Protein AF-A0A6L2MIR4-F1 (afdb_monomer_lite)

Foldseek 3Di:
DVVVVVVVLVVVVVVLVVVLVVLVVQVVPQDPDDPPDCRPQNVCCVVVVDGSVVVSVVVVVVSVVVVVVVVPPVCVVVVVVVVVVVVVVVVVVVVVVVVVVVVVVVVVVVVVVVVVVVVVVVVVPDDDDDDDDDDDDDDDDDDDDDDDDDDDDDDDDDDDDDDDDD

Structure (mmCIF, N/CA/C/O backbone):
data_AF-A0A6L2MIR4-F1
#
_entry.id   AF-A0A6L2MIR4-F1
#
loop_
_atom_site.group_PDB
_atom_site.id
_atom_site.type_symbol
_atom_site.label_atom_id
_atom_site.label_alt_id
_atom_site.label_comp_id
_atom_site.label_asym_id
_atom_site.label_entity_id
_atom_site.label_seq_id
_atom_site.pdbx_PDB_ins_code
_atom_site.Cartn_x
_atom_site.Cartn_y
_atom_site.Cartn_z
_atom_site.occupancy
_atom_site.B_iso_or_equiv
_atom_site.auth_seq_id
_atom_site.auth_comp_id
_atom_site.auth_asym_id
_atom_site.auth_atom_id
_atom_site.pdbx_PDB_model_num
ATOM 1 N N . MET A 1 1 ? -4.189 -10.749 9.834 1.00 50.94 1 MET A N 1
ATOM 2 C CA . MET A 1 1 ? -3.812 -10.816 8.405 1.00 50.94 1 MET A CA 1
ATOM 3 C C . MET A 1 1 ? -3.032 -9.593 7.931 1.00 50.94 1 MET A C 1
ATOM 5 O O . MET A 1 1 ? -2.119 -9.790 7.139 1.00 50.94 1 MET A O 1
ATOM 9 N N . GLN A 1 2 ? -3.270 -8.402 8.499 1.00 55.06 2 GLN A N 1
ATOM 10 C CA . GLN A 1 2 ? -2.538 -7.156 8.211 1.00 55.06 2 GLN A CA 1
ATOM 11 C C . GLN A 1 2 ? -1.013 -7.302 8.023 1.00 55.06 2 GLN A C 1
ATOM 13 O O . GLN A 1 2 ? -0.463 -6.884 7.012 1.00 55.06 2 GLN A O 1
ATOM 18 N N . GLN A 1 3 ? -0.316 -7.994 8.938 1.00 57.09 3 GLN A N 1
ATOM 19 C CA . GLN A 1 3 ? 1.148 -8.149 8.864 1.00 57.09 3 GLN A CA 1
ATOM 20 C C . GLN A 1 3 ? 1.652 -8.893 7.616 1.00 57.09 3 GLN A C 1
ATOM 22 O O . GLN A 1 3 ? 2.773 -8.652 7.167 1.00 57.09 3 GLN A O 1
ATOM 27 N N . ILE A 1 4 ? 0.865 -9.822 7.068 1.00 62.88 4 ILE A N 1
ATOM 28 C CA . ILE A 1 4 ? 1.267 -10.612 5.896 1.00 62.88 4 ILE A CA 1
ATOM 29 C C . ILE A 1 4 ? 1.132 -9.758 4.630 1.00 62.88 4 ILE A C 1
ATOM 31 O O . ILE A 1 4 ? 2.041 -9.762 3.798 1.00 62.88 4 ILE A O 1
ATOM 35 N N . GLN A 1 5 ? 0.058 -8.973 4.526 1.00 58.03 5 GLN A N 1
ATOM 36 C CA . GLN A 1 5 ? -0.142 -8.022 3.432 1.00 58.03 5 GLN A CA 1
ATOM 37 C C . GLN A 1 5 ? 0.886 -6.886 3.489 1.00 58.03 5 GLN A C 1
ATOM 39 O O . GLN A 1 5 ? 1.530 -6.615 2.481 1.00 58.03 5 GLN A O 1
ATOM 44 N N . ASP A 1 6 ? 1.160 -6.313 4.663 1.00 67.31 6 ASP A N 1
ATOM 45 C CA . ASP A 1 6 ? 2.179 -5.263 4.823 1.00 67.31 6 ASP A CA 1
ATOM 46 C C . ASP A 1 6 ? 3.588 -5.752 4.461 1.00 67.31 6 ASP A C 1
ATOM 48 O O . ASP A 1 6 ? 4.392 -5.023 3.873 1.00 67.31 6 ASP A O 1
ATOM 52 N N . LYS A 1 7 ? 3.900 -7.015 4.775 1.00 76.25 7 LYS A N 1
ATOM 53 C CA . LYS A 1 7 ? 5.165 -7.651 4.392 1.00 76.25 7 LYS A CA 1
ATOM 54 C C . LYS A 1 7 ? 5.247 -7.881 2.883 1.00 76.25 7 LYS A C 1
ATOM 56 O O . LYS A 1 7 ? 6.290 -7.606 2.290 1.00 76.25 7 LYS A O 1
ATOM 61 N N . ALA A 1 8 ? 4.172 -8.358 2.256 1.00 71.56 8 ALA A N 1
ATOM 62 C CA . ALA A 1 8 ? 4.106 -8.533 0.807 1.00 71.56 8 ALA A CA 1
ATOM 63 C C . ALA A 1 8 ? 4.239 -7.188 0.071 1.00 71.56 8 ALA A C 1
ATOM 65 O O . ALA A 1 8 ? 5.059 -7.081 -0.841 1.00 71.56 8 ALA A O 1
ATOM 66 N N . LYS A 1 9 ? 3.539 -6.144 0.537 1.00 72.62 9 LYS A N 1
ATOM 67 C CA . LYS A 1 9 ? 3.630 -4.763 0.031 1.00 72.62 9 LYS A CA 1
ATOM 68 C C . LYS A 1 9 ? 5.063 -4.229 0.105 1.00 72.62 9 LYS A C 1
ATOM 70 O O . LYS A 1 9 ? 5.629 -3.825 -0.910 1.00 72.62 9 LYS A O 1
ATOM 75 N N . LYS A 1 10 ? 5.702 -4.305 1.282 1.00 76.56 10 LYS A N 1
ATOM 76 C CA . LYS A 1 10 ? 7.099 -3.868 1.472 1.00 76.56 10 LYS A CA 1
ATOM 77 C C . LYS A 1 10 ? 8.073 -4.614 0.567 1.00 76.56 10 LYS A C 1
ATOM 79 O O . LYS A 1 10 ? 8.941 -3.989 -0.037 1.00 76.56 10 LYS A O 1
ATOM 84 N N . ASN A 1 11 ? 7.911 -5.928 0.431 1.00 80.00 11 ASN A N 1
ATOM 85 C CA . ASN A 1 11 ? 8.742 -6.723 -0.469 1.00 80.00 11 ASN A CA 1
ATOM 86 C C . ASN A 1 11 ? 8.545 -6.306 -1.933 1.00 80.00 11 ASN A C 1
ATOM 88 O O . ASN A 1 11 ? 9.527 -6.156 -2.657 1.00 80.00 11 ASN A O 1
ATOM 92 N N . CYS A 1 12 ? 7.302 -6.059 -2.353 1.00 79.38 12 CYS A N 1
ATOM 93 C CA . CYS A 1 12 ? 6.971 -5.602 -3.701 1.00 79.38 12 CYS A CA 1
ATOM 94 C C . CYS A 1 12 ? 7.672 -4.272 -4.032 1.00 79.38 12 CYS A C 1
ATOM 96 O O . CYS A 1 12 ? 8.380 -4.172 -5.036 1.00 79.38 12 CYS A O 1
ATOM 98 N N . MET A 1 13 ? 7.608 -3.295 -3.118 1.00 79.62 13 MET A N 1
ATOM 99 C CA . MET A 1 13 ? 8.304 -2.010 -3.268 1.00 79.62 13 MET A CA 1
ATOM 100 C C . MET A 1 13 ? 9.822 -2.165 -3.440 1.00 79.62 13 MET A C 1
ATOM 102 O O . MET A 1 13 ? 10.447 -1.447 -4.225 1.00 79.62 13 MET A O 1
ATOM 106 N N . VAL A 1 14 ? 10.435 -3.110 -2.721 1.00 83.31 14 VAL A N 1
ATOM 107 C CA . VAL A 1 14 ? 11.874 -3.390 -2.831 1.00 83.31 14 VAL A CA 1
ATOM 108 C C . VAL A 1 14 ? 12.224 -3.948 -4.214 1.00 83.31 14 VAL A C 1
ATOM 110 O O . VAL A 1 14 ? 13.204 -3.503 -4.819 1.00 83.31 14 VAL A O 1
ATOM 113 N N . TYR A 1 15 ? 11.421 -4.874 -4.747 1.00 84.00 15 TYR A N 1
ATOM 114 C CA . TYR A 1 15 ? 11.642 -5.433 -6.084 1.00 84.00 15 TYR A CA 1
ATOM 115 C C . TYR A 1 15 ? 11.497 -4.382 -7.184 1.00 84.00 15 TYR A C 1
ATOM 117 O O . TYR A 1 15 ? 12.338 -4.335 -8.083 1.00 84.00 15 TYR A O 1
ATOM 125 N N . PHE A 1 16 ? 10.511 -3.490 -7.084 1.00 82.50 16 PHE A N 1
ATOM 126 C CA . PHE A 1 16 ? 10.322 -2.422 -8.064 1.00 82.50 16 PHE A CA 1
ATOM 127 C C . PHE A 1 16 ? 11.460 -1.401 -8.063 1.00 82.50 16 PHE A C 1
ATOM 129 O O . PHE A 1 16 ? 11.985 -1.055 -9.123 1.00 82.50 16 PHE A O 1
ATOM 136 N N . ARG A 1 17 ? 11.944 -0.991 -6.884 1.00 83.88 17 ARG A N 1
ATOM 137 C CA . ARG A 1 17 ? 13.133 -0.125 -6.776 1.00 83.88 17 ARG A CA 1
ATOM 138 C C . ARG A 1 17 ? 14.374 -0.774 -7.392 1.00 83.88 17 ARG A C 1
ATOM 140 O O . ARG A 1 17 ? 15.165 -0.101 -8.063 1.00 83.88 17 ARG A O 1
ATOM 147 N N . LYS A 1 18 ? 14.537 -2.086 -7.198 1.00 89.06 18 LYS A N 1
ATOM 148 C CA . LYS A 1 18 ? 15.619 -2.860 -7.816 1.00 89.06 18 LYS A CA 1
ATOM 149 C C . LYS A 1 18 ? 15.471 -2.926 -9.340 1.00 89.06 18 LYS A C 1
ATOM 151 O O . LYS A 1 18 ? 16.451 -2.694 -10.045 1.00 89.06 18 LYS A O 1
ATOM 156 N N . LEU A 1 19 ? 14.258 -3.165 -9.843 1.00 87.69 19 LEU A N 1
ATOM 157 C CA . LEU A 1 19 ? 13.954 -3.178 -11.274 1.00 87.69 19 LEU A CA 1
ATOM 158 C C . LEU A 1 19 ? 14.252 -1.823 -11.927 1.00 87.69 19 LEU A C 1
ATOM 160 O O . LEU A 1 19 ? 15.000 -1.783 -12.900 1.00 87.69 19 LEU A O 1
ATOM 164 N N . HIS A 1 20 ? 13.762 -0.716 -11.361 1.00 88.06 20 HIS A N 1
ATOM 165 C CA . HIS A 1 20 ? 14.066 0.636 -11.846 1.00 88.06 20 HIS A CA 1
ATOM 166 C C . HIS A 1 20 ? 15.582 0.887 -11.900 1.00 88.06 20 HIS A C 1
ATOM 168 O O . HIS A 1 20 ? 16.096 1.396 -12.895 1.00 88.06 20 HIS A O 1
ATOM 174 N N . SER A 1 21 ? 16.324 0.466 -10.870 1.00 88.56 21 SER A N 1
ATOM 175 C CA . SER A 1 21 ? 17.785 0.623 -10.833 1.00 88.56 21 SER A CA 1
ATOM 176 C C . SER A 1 21 ? 18.481 -0.156 -11.957 1.00 88.56 21 SER A C 1
ATOM 178 O O . SER A 1 21 ? 19.387 0.367 -12.605 1.00 88.56 21 SER A O 1
ATOM 180 N N . HIS A 1 22 ? 18.037 -1.387 -12.228 1.00 89.31 22 HIS A N 1
ATOM 181 C CA . HIS A 1 22 ? 18.557 -2.197 -13.331 1.00 89.31 22 HIS A CA 1
ATOM 182 C C . HIS A 1 22 ? 18.211 -1.602 -14.701 1.00 89.31 22 HIS A C 1
ATOM 184 O O . HIS A 1 22 ? 19.090 -1.493 -15.554 1.00 89.31 22 HIS A O 1
ATOM 190 N N . LEU A 1 23 ? 16.960 -1.181 -14.908 1.00 87.56 23 LEU A N 1
ATOM 191 C CA . LEU A 1 23 ? 16.520 -0.551 -16.155 1.00 87.56 23 LEU A CA 1
ATOM 192 C C . LEU A 1 23 ? 17.310 0.732 -16.434 1.00 87.56 23 LEU A C 1
ATOM 194 O O . LEU A 1 23 ? 17.768 0.938 -17.556 1.00 87.56 23 LEU A O 1
ATOM 198 N N . LYS A 1 24 ? 17.557 1.548 -15.403 1.00 87.75 24 LYS A N 1
ATOM 199 C CA . LYS A 1 24 ? 18.382 2.756 -15.500 1.00 87.75 24 LYS A CA 1
ATOM 200 C C . LYS A 1 24 ? 19.826 2.440 -15.889 1.00 87.75 24 LYS A C 1
ATOM 202 O O . LYS A 1 24 ? 20.390 3.110 -16.751 1.00 87.75 24 LYS A O 1
ATOM 207 N N . LEU A 1 25 ? 20.419 1.404 -15.297 1.00 87.50 25 LEU A N 1
ATOM 208 C CA . LEU A 1 25 ? 21.772 0.963 -15.635 1.00 87.50 25 LEU A CA 1
ATOM 209 C C . LEU A 1 25 ? 21.864 0.488 -17.094 1.00 87.50 25 LEU A C 1
ATOM 211 O O . LEU A 1 25 ? 22.761 0.907 -17.818 1.00 87.50 25 LEU A O 1
ATOM 215 N N . LEU A 1 26 ? 20.925 -0.348 -17.539 1.00 85.19 26 LEU A N 1
ATOM 216 C CA . LEU A 1 26 ? 20.876 -0.858 -18.915 1.00 85.19 26 LEU A CA 1
ATOM 217 C C . LEU A 1 26 ? 20.656 0.261 -19.939 1.00 85.19 26 LEU A C 1
ATOM 219 O O . LEU A 1 26 ? 21.311 0.290 -20.978 1.00 85.19 26 LEU A O 1
ATOM 223 N N . SER A 1 27 ? 19.784 1.207 -19.603 1.00 83.81 27 SER A N 1
ATOM 224 C CA . SER A 1 27 ? 19.494 2.410 -20.383 1.00 83.81 27 SER A CA 1
ATOM 225 C C . SER A 1 27 ? 20.723 3.306 -20.560 1.00 83.81 27 SER A C 1
ATOM 227 O O . SER A 1 27 ? 20.975 3.809 -21.654 1.00 83.81 27 SER A O 1
ATOM 229 N N . ASN A 1 28 ? 21.532 3.460 -19.509 1.00 80.38 28 ASN A N 1
ATOM 230 C CA . ASN A 1 28 ? 22.742 4.284 -19.536 1.00 80.38 28 ASN A CA 1
ATOM 231 C C . ASN A 1 28 ? 23.944 3.587 -20.189 1.00 80.38 28 ASN A C 1
ATOM 233 O O . ASN A 1 28 ? 24.844 4.260 -20.688 1.00 80.38 28 ASN A O 1
ATOM 237 N N . ASN A 1 29 ? 23.955 2.254 -20.201 1.00 74.06 29 ASN A N 1
ATOM 238 C CA . ASN A 1 29 ? 25.025 1.442 -20.776 1.00 74.06 29 ASN A CA 1
ATOM 239 C C . ASN A 1 29 ? 24.832 1.143 -22.272 1.00 74.06 29 ASN A C 1
ATOM 241 O O . ASN A 1 29 ? 25.506 0.257 -22.802 1.00 74.06 29 ASN A O 1
ATOM 245 N N . GLU A 1 30 ? 23.937 1.849 -22.975 1.00 69.12 30 GLU A N 1
ATOM 246 C CA . GLU A 1 30 ? 23.856 1.750 -24.433 1.00 69.12 30 GLU A CA 1
ATOM 247 C C . GLU A 1 30 ? 25.227 2.060 -25.054 1.00 69.12 30 GLU A C 1
ATOM 249 O O . GLU A 1 30 ? 25.705 3.196 -25.052 1.00 69.12 30 GLU A O 1
ATOM 254 N N . LEU A 1 31 ? 25.878 1.011 -25.570 1.00 62.44 31 LEU A N 1
ATOM 255 C CA . LEU A 1 31 ? 27.172 1.078 -26.240 1.00 62.44 31 LEU A CA 1
ATOM 256 C C . LEU A 1 31 ? 27.105 2.090 -27.391 1.00 62.44 31 LEU A C 1
ATOM 258 O O . LEU A 1 31 ? 26.564 1.799 -28.461 1.00 62.44 31 LEU A O 1
ATOM 262 N N . LYS A 1 32 ? 27.713 3.263 -27.187 1.00 59.44 32 LYS A N 1
ATOM 263 C CA . LYS A 1 32 ? 28.060 4.214 -28.249 1.00 59.44 32 LYS A CA 1
ATOM 264 C C . LYS A 1 32 ? 29.078 3.551 -29.181 1.00 59.44 32 LYS A C 1
ATOM 266 O O . LYS A 1 32 ? 30.274 3.759 -29.002 1.00 59.44 32 LYS A O 1
ATOM 271 N N . GLY A 1 33 ? 28.665 2.707 -30.130 1.00 55.50 33 GLY A N 1
ATOM 272 C CA . GLY A 1 33 ? 29.697 2.113 -30.985 1.00 55.50 33 GLY A CA 1
ATOM 273 C C . GLY A 1 33 ? 29.379 1.107 -32.078 1.00 55.50 33 GLY A C 1
ATOM 274 O O . GLY A 1 33 ? 30.332 0.708 -32.732 1.00 55.50 33 GLY A O 1
ATOM 275 N N . THR A 1 34 ? 28.144 0.679 -32.358 1.00 51.62 34 THR A N 1
ATOM 276 C CA . THR A 1 34 ? 27.942 -0.207 -33.529 1.00 51.62 34 THR A CA 1
ATOM 277 C C . THR A 1 34 ? 26.663 0.119 -34.283 1.00 51.62 34 THR A C 1
ATOM 279 O O . THR A 1 34 ? 25.577 0.085 -33.714 1.00 51.62 34 THR A O 1
ATOM 282 N N . GLN A 1 35 ? 26.807 0.398 -35.580 1.00 54.78 35 GLN A N 1
ATOM 283 C CA . GLN A 1 35 ? 25.767 0.817 -36.529 1.00 54.78 35 GLN A CA 1
ATOM 284 C C . GLN A 1 35 ? 24.671 -0.246 -36.780 1.00 54.78 35 GLN A C 1
ATOM 286 O O . GLN A 1 35 ? 23.773 -0.026 -37.587 1.00 54.78 35 GLN A O 1
ATOM 291 N N . THR A 1 36 ? 24.701 -1.385 -36.075 1.00 54.78 36 THR A N 1
ATOM 292 C CA . THR A 1 36 ? 23.835 -2.542 -36.369 1.00 54.78 36 THR A CA 1
ATOM 293 C C . THR A 1 36 ? 23.246 -3.239 -35.134 1.00 54.78 36 THR A C 1
ATOM 295 O O . THR A 1 36 ? 22.595 -4.269 -35.276 1.00 54.78 36 THR A O 1
ATOM 298 N N . LYS A 1 37 ? 23.408 -2.701 -33.915 1.00 55.53 37 LYS A N 1
ATOM 299 C CA . LYS A 1 37 ? 22.704 -3.215 -32.722 1.00 55.53 37 LYS A CA 1
ATOM 300 C C . LYS A 1 37 ? 21.533 -2.300 -32.378 1.00 55.53 37 LYS A C 1
ATOM 302 O O . LYS A 1 37 ? 21.727 -1.115 -32.128 1.00 55.53 37 LYS A O 1
ATOM 307 N N . CYS A 1 38 ? 20.313 -2.841 -32.340 1.00 64.88 38 CYS A N 1
ATOM 308 C CA . CYS A 1 38 ? 19.197 -2.160 -31.692 1.00 64.88 38 CYS A CA 1
ATOM 309 C C . CYS A 1 38 ? 19.570 -1.948 -30.218 1.00 64.88 38 CYS A C 1
ATOM 311 O O . CYS A 1 38 ? 19.681 -2.911 -29.460 1.00 64.88 38 CYS A O 1
ATOM 313 N N . GLY A 1 39 ? 19.844 -0.699 -29.840 1.00 81.75 39 GLY A N 1
ATOM 314 C CA . GLY A 1 39 ? 20.169 -0.351 -28.462 1.00 81.75 39 GLY A CA 1
ATOM 315 C C . GLY A 1 39 ? 19.061 -0.783 -27.500 1.00 81.75 39 GLY A C 1
ATOM 316 O O . GLY A 1 39 ? 17.913 -0.975 -27.913 1.00 81.75 39 GLY A O 1
ATOM 317 N N . PHE A 1 40 ? 19.412 -0.963 -26.226 1.00 85.56 40 PHE A N 1
ATOM 318 C CA . PHE A 1 40 ? 18.478 -1.383 -25.183 1.00 85.56 40 PHE A CA 1
ATOM 319 C C . PHE A 1 40 ? 17.202 -0.533 -25.177 1.00 85.56 40 PHE A C 1
ATOM 321 O O . PHE A 1 40 ? 16.115 -1.099 -25.142 1.00 85.56 40 PHE A O 1
ATOM 328 N N . LYS A 1 41 ? 17.307 0.796 -25.303 1.00 86.00 41 LYS A N 1
ATOM 329 C CA . LYS A 1 41 ? 16.147 1.699 -25.321 1.00 86.00 41 LYS A CA 1
ATOM 330 C C . LYS A 1 41 ? 15.248 1.430 -26.522 1.00 86.00 41 LYS A C 1
ATOM 332 O O . LYS A 1 41 ? 14.031 1.373 -26.381 1.00 86.00 41 LYS A O 1
ATOM 337 N N . ARG A 1 42 ? 15.845 1.218 -27.700 1.00 85.44 42 ARG A N 1
ATOM 338 C CA . ARG A 1 42 ? 15.103 0.924 -28.935 1.00 85.44 42 ARG A CA 1
ATOM 339 C C . ARG A 1 42 ? 14.438 -0.452 -28.884 1.00 85.44 42 ARG A C 1
ATOM 341 O O . ARG A 1 42 ? 13.286 -0.574 -29.278 1.00 85.44 42 ARG A O 1
ATOM 348 N N . ALA A 1 43 ? 15.144 -1.475 -28.402 1.00 87.75 43 ALA A N 1
ATOM 349 C CA . ALA A 1 43 ? 14.588 -2.817 -28.234 1.00 87.75 43 ALA A CA 1
ATOM 350 C C . ALA A 1 43 ? 13.460 -2.831 -27.190 1.00 87.75 43 ALA A C 1
ATOM 352 O O . ALA A 1 43 ? 12.417 -3.439 -27.416 1.00 87.75 43 ALA A O 1
ATOM 353 N N . PHE A 1 44 ? 13.644 -2.105 -26.086 1.00 88.62 44 PHE A N 1
ATOM 354 C CA . PHE A 1 44 ? 12.640 -1.936 -25.044 1.00 88.62 44 PHE A CA 1
ATOM 355 C C . PHE A 1 44 ? 11.377 -1.254 -25.583 1.00 88.62 44 PHE A C 1
ATOM 357 O O . PHE A 1 44 ? 10.286 -1.785 -25.411 1.00 88.62 44 PHE A O 1
ATOM 364 N N . ALA A 1 45 ? 11.519 -0.143 -26.313 1.00 90.12 45 ALA A N 1
ATOM 365 C CA . ALA A 1 45 ? 10.382 0.564 -26.901 1.00 90.12 45 ALA A CA 1
ATOM 366 C C . ALA A 1 45 ? 9.590 -0.297 -27.899 1.00 90.12 45 ALA A C 1
ATOM 368 O O . ALA A 1 45 ? 8.368 -0.217 -27.939 1.00 90.12 45 ALA A O 1
ATOM 369 N N . ILE A 1 46 ? 10.266 -1.157 -28.669 1.00 91.06 46 ILE A N 1
ATOM 370 C CA . ILE A 1 46 ? 9.602 -2.096 -29.587 1.00 91.06 46 ILE A CA 1
ATOM 371 C C . ILE A 1 46 ? 8.823 -3.175 -28.819 1.00 91.06 46 ILE A C 1
ATOM 373 O O . ILE A 1 46 ? 7.718 -3.523 -29.219 1.00 91.06 46 ILE A O 1
ATOM 377 N N . LEU A 1 47 ? 9.387 -3.706 -27.729 1.00 92.81 47 LEU A N 1
ATOM 378 C CA . LEU A 1 47 ? 8.764 -4.777 -26.942 1.00 92.81 47 LEU A CA 1
ATOM 379 C C . LEU A 1 47 ? 7.586 -4.288 -26.094 1.00 92.81 47 LEU A C 1
ATOM 381 O O . LEU A 1 47 ? 6.574 -4.974 -26.001 1.00 92.81 47 LEU A O 1
ATOM 385 N N . PHE A 1 48 ? 7.735 -3.127 -25.458 1.00 89.75 48 PHE A N 1
ATOM 386 C CA . PHE A 1 48 ? 6.780 -2.620 -24.471 1.00 89.75 48 PHE A CA 1
ATOM 387 C C . PHE A 1 48 ? 5.875 -1.508 -25.012 1.00 89.75 48 PHE A C 1
ATOM 389 O O . PHE A 1 48 ? 4.963 -1.082 -24.310 1.00 89.75 48 PHE A O 1
ATOM 396 N N . GLY A 1 49 ? 6.120 -1.021 -26.233 1.00 94.06 49 GLY A N 1
ATOM 397 C CA . GLY A 1 49 ? 5.346 0.058 -26.857 1.00 94.06 49 GLY A CA 1
ATOM 398 C C . GLY A 1 49 ? 5.565 1.441 -26.234 1.00 94.06 49 GLY A C 1
ATOM 399 O O . GLY A 1 49 ? 4.875 2.388 -26.594 1.00 94.06 49 GLY A O 1
ATOM 400 N N . GLN A 1 50 ? 6.509 1.569 -25.304 1.00 93.94 50 GLN A N 1
ATOM 401 C CA . GLN A 1 50 ? 6.803 2.796 -24.567 1.00 93.94 50 GLN A CA 1
ATOM 402 C C . GLN A 1 50 ? 8.287 2.853 -24.203 1.00 93.94 50 GLN A C 1
ATOM 404 O O . GLN A 1 50 ? 8.952 1.819 -24.087 1.00 93.94 50 GLN A O 1
ATOM 409 N N . ASP A 1 51 ? 8.823 4.058 -24.034 1.00 90.69 51 ASP A N 1
ATOM 410 C CA . ASP A 1 51 ? 10.199 4.229 -23.586 1.00 90.69 51 ASP A CA 1
ATOM 411 C C . ASP A 1 51 ? 10.360 3.851 -22.102 1.00 90.69 51 ASP A C 1
ATOM 413 O O . ASP A 1 51 ? 9.398 3.689 -21.348 1.00 90.69 51 ASP A O 1
ATOM 417 N N . VAL A 1 52 ? 11.614 3.685 -21.685 1.00 88.19 52 VAL A N 1
ATOM 418 C CA . VAL A 1 52 ? 11.957 3.251 -20.326 1.00 88.19 52 VAL A CA 1
ATOM 419 C C . VAL A 1 52 ? 11.491 4.270 -19.283 1.00 88.19 52 VAL A C 1
ATOM 421 O O . VAL A 1 52 ? 11.039 3.871 -18.214 1.00 88.19 52 VAL A O 1
ATOM 424 N N . GLU A 1 53 ? 11.575 5.571 -19.557 1.00 89.88 53 GLU A N 1
ATOM 425 C CA . GLU A 1 53 ? 11.200 6.617 -18.598 1.00 89.88 53 GLU A CA 1
ATOM 426 C C . GLU A 1 53 ? 9.681 6.626 -18.390 1.00 89.88 53 GLU A C 1
ATOM 428 O O . GLU A 1 53 ? 9.230 6.570 -17.244 1.00 89.88 53 GLU A O 1
ATOM 433 N N . THR A 1 54 ? 8.904 6.551 -19.473 1.00 93.38 54 THR A N 1
ATOM 434 C CA . THR A 1 54 ? 7.438 6.421 -19.429 1.00 93.38 54 THR A CA 1
ATOM 435 C C . THR A 1 54 ? 6.995 5.132 -18.735 1.00 93.38 54 THR A C 1
ATOM 437 O O . THR A 1 54 ? 6.135 5.169 -17.849 1.00 93.38 54 THR A O 1
ATOM 440 N N . PHE A 1 55 ? 7.625 3.996 -19.056 1.00 92.25 55 PHE A N 1
ATOM 441 C CA . PHE A 1 55 ? 7.339 2.717 -18.399 1.00 92.25 55 PHE A CA 1
ATOM 442 C C . PHE A 1 55 ? 7.579 2.786 -16.894 1.00 92.25 55 PHE A C 1
ATOM 444 O O . PHE A 1 55 ? 6.761 2.330 -16.100 1.00 92.25 55 PHE A O 1
ATOM 451 N N . THR A 1 56 ? 8.711 3.357 -16.476 1.00 88.12 56 THR A N 1
ATOM 452 C CA . THR A 1 56 ? 9.033 3.384 -15.049 1.00 88.12 56 THR A CA 1
ATOM 453 C C . THR A 1 56 ? 8.190 4.419 -14.304 1.00 88.12 56 THR A C 1
ATOM 455 O O . THR A 1 56 ? 7.777 4.145 -13.181 1.00 88.12 56 THR A O 1
ATOM 458 N N . GLY A 1 57 ? 7.855 5.550 -14.935 1.00 88.25 57 GLY A N 1
ATOM 459 C CA . GLY A 1 57 ? 6.936 6.552 -14.386 1.00 88.25 57 GLY A CA 1
ATOM 460 C C . GLY A 1 57 ? 5.522 6.010 -14.160 1.00 88.25 57 GLY A C 1
ATOM 461 O O . GLY A 1 57 ? 4.972 6.175 -13.074 1.00 88.25 57 GLY A O 1
ATOM 462 N N . THR A 1 58 ? 4.960 5.289 -15.135 1.00 88.56 58 THR A N 1
ATOM 463 C CA . THR A 1 58 ? 3.652 4.624 -14.977 1.00 88.56 58 THR A CA 1
ATOM 464 C C . THR A 1 58 ? 3.689 3.524 -13.918 1.00 88.56 58 THR A C 1
ATOM 466 O O . THR A 1 58 ? 2.746 3.39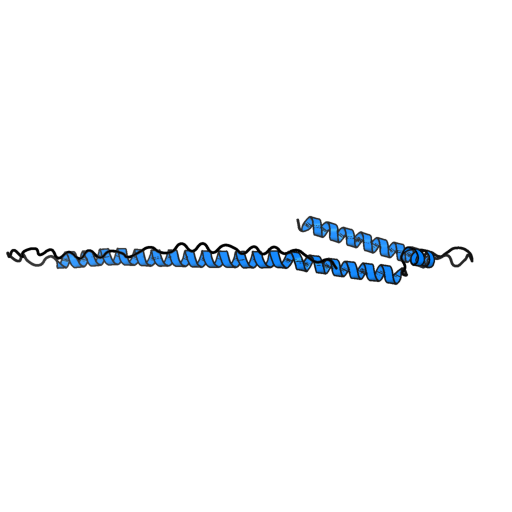7 -13.143 1.00 88.56 58 THR A O 1
ATOM 469 N N . MET A 1 59 ? 4.794 2.778 -13.806 1.00 84.19 59 MET A N 1
ATOM 470 C CA . MET A 1 59 ? 4.967 1.782 -12.744 1.00 84.19 59 MET A CA 1
ATOM 471 C C . MET A 1 59 ? 4.921 2.406 -11.340 1.00 84.19 59 MET A C 1
ATOM 473 O O . MET A 1 59 ? 4.292 1.838 -10.453 1.00 84.19 59 MET A O 1
ATOM 477 N N . PHE A 1 60 ? 5.544 3.576 -11.145 1.00 83.44 60 PHE A N 1
ATOM 478 C CA . PHE A 1 60 ? 5.484 4.308 -9.874 1.00 83.44 60 PHE A CA 1
ATOM 479 C C . PHE A 1 60 ? 4.080 4.845 -9.579 1.00 83.44 60 PHE A C 1
ATOM 481 O O . PHE A 1 60 ? 3.588 4.657 -8.473 1.00 83.44 60 PHE A O 1
ATOM 488 N N . LEU A 1 61 ? 3.400 5.430 -10.569 1.00 84.19 61 LEU A N 1
ATOM 489 C CA . LEU A 1 61 ? 2.028 5.921 -10.393 1.00 84.19 61 LEU A CA 1
ATOM 490 C C . LEU A 1 61 ? 1.048 4.791 -10.053 1.00 84.19 61 LEU A C 1
ATOM 492 O O . LEU A 1 61 ? 0.242 4.929 -9.138 1.00 84.19 61 LEU A O 1
ATOM 496 N N . ASN A 1 62 ? 1.149 3.652 -10.742 1.00 80.06 62 ASN A N 1
ATOM 497 C CA . ASN A 1 62 ? 0.317 2.480 -10.468 1.00 80.06 62 ASN A CA 1
ATOM 498 C C . ASN A 1 62 ? 0.582 1.908 -9.068 1.00 80.06 62 ASN A C 1
ATOM 500 O O . ASN A 1 62 ? -0.336 1.399 -8.427 1.00 80.06 62 ASN A O 1
ATOM 504 N N . MET A 1 63 ? 1.826 1.993 -8.588 1.00 73.06 63 MET A N 1
ATOM 505 C CA . MET A 1 63 ? 2.185 1.603 -7.228 1.00 73.06 63 MET A CA 1
ATOM 506 C C . MET A 1 63 ? 1.595 2.538 -6.173 1.00 73.06 63 MET A C 1
ATOM 508 O O . MET A 1 63 ? 0.975 2.046 -5.233 1.00 73.06 63 MET A O 1
ATOM 512 N N . ASP A 1 64 ? 1.747 3.854 -6.339 1.00 72.88 64 ASP A N 1
ATOM 513 C CA . ASP A 1 64 ? 1.168 4.848 -5.427 1.00 72.88 64 ASP A CA 1
ATOM 514 C C . ASP A 1 64 ? -0.366 4.723 -5.411 1.00 72.88 64 ASP A C 1
ATOM 516 O O . ASP A 1 64 ? -1.018 4.837 -4.374 1.00 72.88 64 ASP A O 1
ATOM 520 N N . GLN A 1 65 ? -0.975 4.416 -6.559 1.00 73.00 65 GLN A N 1
ATOM 521 C CA . GLN A 1 65 ? -2.409 4.165 -6.650 1.00 73.00 65 GLN A CA 1
ATOM 522 C C . GLN A 1 65 ? -2.819 2.858 -5.944 1.00 73.00 65 GLN A C 1
ATOM 524 O O . GLN A 1 65 ? -3.847 2.841 -5.270 1.00 73.00 65 GLN A O 1
ATOM 529 N N . GLN A 1 66 ? -2.027 1.784 -6.043 1.00 66.00 66 GLN A N 1
ATOM 530 C CA . GLN A 1 66 ? -2.251 0.545 -5.281 1.00 66.00 66 GLN A CA 1
ATOM 531 C C . GLN A 1 66 ? -2.106 0.741 -3.767 1.00 66.00 66 GLN A C 1
ATOM 533 O O . GLN A 1 66 ? -2.826 0.100 -3.000 1.00 66.00 66 GLN A O 1
ATOM 538 N N . GLU A 1 67 ? -1.187 1.607 -3.335 1.00 64.19 67 GLU A N 1
ATOM 539 C CA . GLU A 1 67 ? -1.012 1.970 -1.927 1.00 64.19 67 GLU A CA 1
ATOM 540 C C . GLU A 1 67 ? -2.282 2.638 -1.385 1.00 64.19 67 GLU A C 1
ATOM 542 O O . GLU A 1 67 ? -2.815 2.205 -0.367 1.00 64.19 67 GLU A O 1
ATOM 547 N N . ASN A 1 68 ? -2.849 3.580 -2.142 1.00 63.31 68 ASN A N 1
ATOM 548 C CA . ASN A 1 68 ? -4.067 4.297 -1.758 1.00 63.31 68 ASN A CA 1
ATOM 549 C C . ASN A 1 68 ? -5.369 3.473 -1.895 1.00 63.31 68 ASN A C 1
ATOM 551 O O . ASN A 1 68 ? -6.326 3.730 -1.168 1.00 63.31 68 ASN A O 1
ATOM 555 N N . GLN A 1 69 ? -5.448 2.501 -2.815 1.00 55.81 69 GLN A N 1
ATOM 556 C CA . GLN A 1 69 ? -6.647 1.655 -2.992 1.00 55.81 69 GLN A CA 1
ATOM 557 C C . GLN A 1 69 ? -6.857 0.681 -1.826 1.00 55.81 69 GLN A C 1
ATOM 559 O O . GLN A 1 69 ? -7.977 0.518 -1.342 1.00 55.81 69 GLN A O 1
ATOM 564 N N . LEU A 1 70 ? -5.777 0.070 -1.333 1.00 56.44 70 LEU A N 1
ATOM 565 C CA . LEU A 1 70 ? -5.850 -0.866 -0.207 1.00 56.44 70 LEU A CA 1
ATOM 566 C C . LEU A 1 70 ? -6.173 -0.166 1.122 1.00 56.44 70 LEU A C 1
ATOM 568 O O . LEU A 1 70 ? -6.620 -0.823 2.058 1.00 56.44 70 LEU A O 1
ATOM 572 N N . ASP A 1 71 ? -6.005 1.155 1.179 1.00 54.12 71 ASP A N 1
ATOM 573 C CA . ASP A 1 71 ? -6.329 1.975 2.344 1.00 54.12 71 ASP A CA 1
ATOM 574 C C . ASP A 1 71 ? -7.774 2.514 2.340 1.00 54.12 71 ASP A C 1
ATOM 576 O O . ASP A 1 71 ? -8.174 3.212 3.269 1.00 54.12 71 ASP A O 1
ATOM 580 N N . ASN A 1 72 ? -8.592 2.194 1.329 1.00 55.12 72 ASN A N 1
ATOM 581 C CA . ASN A 1 72 ? -9.944 2.757 1.203 1.00 55.12 72 ASN A CA 1
ATOM 582 C C . ASN A 1 72 ? -11.064 1.703 1.282 1.00 55.12 72 ASN A C 1
ATOM 584 O O . ASN A 1 72 ? -12.115 1.971 1.863 1.00 55.12 72 ASN A O 1
ATOM 588 N N . GLU A 1 73 ? -10.844 0.486 0.772 1.00 54.97 73 GLU A N 1
ATOM 589 C CA . GLU A 1 73 ? -11.873 -0.571 0.763 1.00 54.97 73 GLU A CA 1
ATOM 590 C C . GLU A 1 73 ? -11.973 -1.325 2.103 1.00 54.97 73 GLU A C 1
ATOM 592 O O . GLU A 1 73 ? -13.073 -1.571 2.591 1.00 54.97 73 GLU A O 1
ATOM 597 N N . GLU A 1 74 ? -10.852 -1.602 2.778 1.00 52.44 74 GLU A N 1
ATOM 598 C CA . GLU A 1 74 ? -10.847 -2.283 4.089 1.00 52.44 74 GLU A CA 1
ATOM 599 C C . GLU A 1 74 ? -11.237 -1.327 5.243 1.00 52.44 74 GLU A C 1
ATOM 601 O O . GLU A 1 74 ? -11.738 -1.733 6.296 1.00 52.44 74 GLU A O 1
ATOM 606 N N . PHE A 1 75 ? -11.070 -0.016 5.033 1.00 50.97 75 PHE A N 1
ATOM 607 C CA . PHE A 1 75 ? -11.278 1.008 6.059 1.00 50.97 75 PHE A CA 1
ATOM 608 C C . PHE A 1 75 ? -12.748 1.390 6.271 1.00 50.97 75 PHE A C 1
ATOM 610 O O . PHE A 1 75 ? -13.106 1.793 7.383 1.00 50.97 75 PHE A O 1
ATOM 617 N N . GLN A 1 76 ? -13.622 1.221 5.272 1.00 57.44 76 GLN A N 1
ATOM 618 C CA . GLN A 1 76 ? -15.063 1.422 5.470 1.00 57.44 76 GLN A CA 1
ATOM 619 C C . GLN A 1 76 ? -15.671 0.333 6.360 1.00 57.44 76 GLN A C 1
ATOM 621 O O . GLN A 1 76 ? -16.438 0.652 7.268 1.00 57.44 76 GLN A O 1
ATOM 626 N N . GLU A 1 77 ? -15.287 -0.930 6.171 1.00 59.12 77 GLU A N 1
ATOM 627 C CA . GLU A 1 77 ? -15.801 -2.050 6.964 1.00 59.12 77 GLU A CA 1
ATOM 628 C C . GLU A 1 77 ? -15.273 -2.011 8.407 1.00 59.12 77 GLU A C 1
ATOM 630 O O . GLU A 1 77 ? -16.049 -2.120 9.363 1.00 59.12 77 GLU A O 1
ATOM 635 N N . ILE A 1 78 ? -13.973 -1.742 8.591 1.00 73.88 78 ILE A N 1
ATOM 636 C CA . ILE A 1 78 ? -13.377 -1.568 9.924 1.00 73.88 78 ILE A CA 1
ATOM 637 C C . ILE A 1 78 ? -13.972 -0.339 10.627 1.00 73.88 78 ILE A C 1
ATOM 639 O O . ILE A 1 78 ? -14.341 -0.419 11.803 1.00 73.88 78 ILE A O 1
ATOM 643 N N . GLY A 1 79 ? -14.115 0.789 9.923 1.00 75.56 79 GLY A N 1
ATOM 644 C CA . GLY A 1 79 ? -14.719 2.006 10.467 1.00 75.56 79 GLY A CA 1
ATOM 645 C C . GLY A 1 79 ? -16.172 1.794 10.904 1.00 75.56 79 GLY A C 1
ATOM 646 O O . GLY A 1 79 ? -16.563 2.205 12.002 1.00 75.56 79 GLY A O 1
ATOM 647 N N . TYR A 1 80 ? -16.952 1.082 10.089 1.00 73.62 80 TYR A N 1
ATOM 648 C CA . TYR A 1 80 ? -18.341 0.734 10.375 1.00 73.62 80 TYR A CA 1
ATOM 649 C C . TYR A 1 80 ? -18.464 -0.218 11.576 1.00 73.62 80 TYR A C 1
ATOM 651 O O . TYR A 1 80 ? -19.255 0.030 12.490 1.00 73.62 80 TYR A O 1
ATOM 659 N N . MET A 1 81 ? -17.614 -1.244 11.656 1.00 80.12 81 MET A N 1
ATOM 660 C CA . MET A 1 81 ? -17.577 -2.180 12.786 1.00 80.12 81 MET A CA 1
ATOM 661 C C . MET A 1 81 ? -17.192 -1.498 14.107 1.00 80.12 81 MET A C 1
ATOM 663 O O . MET A 1 81 ? -17.786 -1.779 15.153 1.00 80.12 81 MET A O 1
ATOM 667 N N . VAL A 1 82 ? -16.245 -0.553 14.080 1.00 83.06 82 VAL A N 1
ATOM 668 C CA . VAL A 1 82 ? -15.868 0.251 15.257 1.00 83.06 82 VAL A CA 1
ATOM 669 C C . VAL A 1 82 ? -17.031 1.137 15.718 1.00 83.06 82 VAL A C 1
ATOM 671 O O . VAL A 1 82 ? -17.301 1.224 16.922 1.00 83.06 82 VAL A O 1
ATOM 674 N N . ALA A 1 83 ? -17.757 1.758 14.783 1.00 83.38 83 ALA A N 1
ATOM 675 C CA . ALA A 1 83 ? -18.939 2.559 15.093 1.00 83.38 83 ALA A CA 1
ATOM 676 C C . ALA A 1 83 ? -20.072 1.709 15.698 1.00 83.38 83 ALA A C 1
ATOM 678 O O . ALA A 1 83 ? -20.653 2.099 16.718 1.00 83.38 83 ALA A O 1
ATOM 679 N N . ILE A 1 84 ? -20.332 0.520 15.139 1.00 86.94 84 ILE A N 1
ATOM 680 C CA . ILE A 1 84 ? -21.311 -0.434 15.677 1.00 86.94 84 ILE A CA 1
ATOM 681 C C . ILE A 1 84 ? -20.935 -0.845 17.099 1.00 86.94 84 ILE A C 1
ATOM 683 O O . ILE A 1 84 ? -21.770 -0.719 17.997 1.00 86.94 84 ILE A O 1
ATOM 687 N N . LYS A 1 85 ? -19.687 -1.263 17.342 1.00 93.00 85 LYS A N 1
ATOM 688 C CA . LYS A 1 85 ? -19.233 -1.665 18.681 1.00 93.00 85 LYS A CA 1
ATOM 689 C C . LYS A 1 85 ? -19.458 -0.557 19.713 1.00 93.00 85 LYS A C 1
ATOM 691 O O . LYS A 1 85 ? -20.058 -0.801 20.756 1.00 93.00 85 LYS A O 1
ATOM 696 N N . LYS A 1 86 ? -19.081 0.683 19.381 1.00 91.62 86 LYS A N 1
ATOM 697 C CA . LYS A 1 86 ? -19.299 1.851 20.250 1.00 91.62 86 LYS A CA 1
ATOM 698 C C . LYS A 1 86 ? -20.785 2.093 20.541 1.00 91.62 86 LYS A C 1
ATOM 700 O O . LYS A 1 86 ? -21.141 2.482 21.653 1.00 91.62 86 LYS A O 1
ATOM 705 N N . SER A 1 87 ? -21.659 1.862 19.559 1.00 89.31 87 SER A N 1
ATOM 706 C CA . SER A 1 87 ? -23.110 1.982 19.740 1.00 89.31 87 SER A CA 1
ATOM 707 C C . SER A 1 87 ? -23.686 0.891 20.656 1.00 89.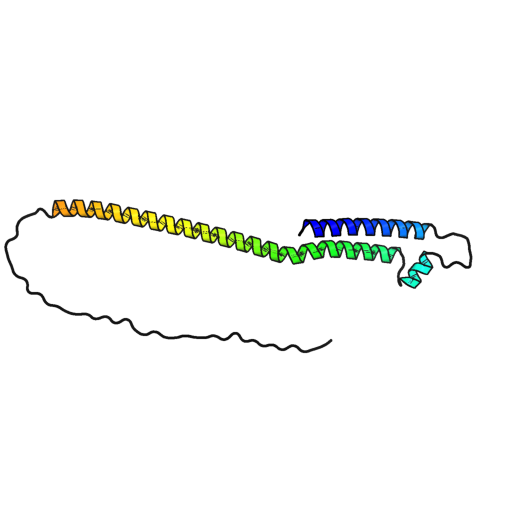31 87 SER A C 1
ATOM 709 O O . SER A 1 87 ? -24.554 1.185 21.481 1.00 89.31 87 SER A O 1
ATOM 711 N N . ILE A 1 88 ? -23.166 -0.340 20.563 1.00 95.56 88 ILE A N 1
ATOM 712 C CA . ILE A 1 88 ? -23.549 -1.471 21.417 1.00 95.56 88 ILE A CA 1
ATOM 713 C C . ILE A 1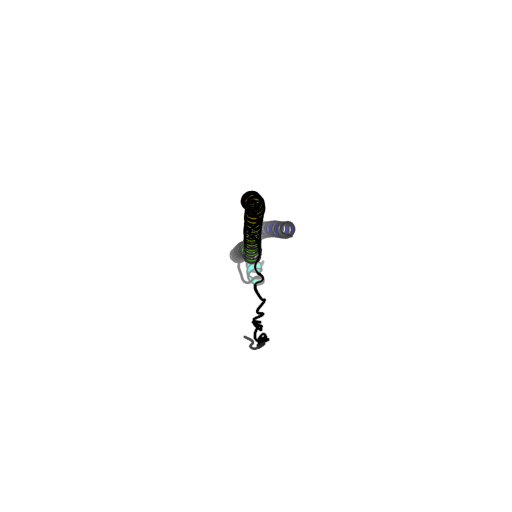 88 ? -23.132 -1.196 22.861 1.00 95.56 88 ILE A C 1
ATOM 715 O O . ILE A 1 88 ? -23.967 -1.308 23.757 1.00 95.56 88 ILE A O 1
ATOM 719 N N . ASP A 1 89 ? -21.892 -0.757 23.081 1.00 94.94 89 ASP A N 1
ATOM 720 C CA . ASP A 1 89 ? -21.374 -0.443 24.416 1.00 94.94 89 ASP A CA 1
ATOM 721 C C . ASP A 1 89 ? -22.184 0.681 25.080 1.00 94.94 89 ASP A C 1
ATOM 723 O O . ASP A 1 89 ? -22.574 0.575 26.244 1.00 94.94 89 ASP A O 1
ATOM 727 N N . LYS A 1 90 ? -22.527 1.732 24.321 1.00 94.69 90 LYS A N 1
ATOM 728 C CA . LYS A 1 90 ? -23.379 2.827 24.810 1.00 94.69 90 LYS A CA 1
ATOM 729 C C . LYS A 1 90 ? -24.782 2.340 25.182 1.00 94.69 90 LYS A C 1
ATOM 731 O O . LYS A 1 90 ? -25.314 2.730 26.218 1.00 94.69 90 LYS A O 1
ATOM 736 N N . ARG A 1 91 ? -25.382 1.471 24.361 1.00 95.81 91 ARG A N 1
ATOM 737 C CA . ARG A 1 91 ? -26.687 0.862 24.661 1.00 95.81 91 ARG A CA 1
ATOM 738 C C . ARG A 1 91 ? -26.616 -0.019 25.911 1.00 95.81 91 ARG A C 1
ATOM 740 O O . ARG A 1 91 ? -27.528 0.031 26.731 1.00 95.81 91 ARG A O 1
ATOM 747 N N . ALA A 1 92 ? -25.552 -0.807 26.061 1.00 94.81 92 ALA A N 1
ATOM 748 C CA . ALA A 1 92 ? -25.340 -1.664 27.223 1.00 94.81 92 ALA A CA 1
ATOM 749 C C . ALA A 1 92 ? -25.181 -0.845 28.514 1.00 94.81 92 ALA A C 1
ATOM 751 O O . ALA A 1 92 ? -25.756 -1.213 29.539 1.00 94.81 92 ALA A O 1
ATOM 752 N N . LEU A 1 93 ? -24.466 0.284 28.449 1.00 95.31 93 LEU A N 1
ATOM 753 C CA . LEU A 1 93 ? -24.334 1.219 29.565 1.00 95.31 93 LEU A CA 1
ATOM 754 C C . LEU A 1 93 ? -25.694 1.791 29.977 1.00 95.31 93 LEU A C 1
ATOM 756 O O . LEU A 1 93 ? -26.085 1.636 31.130 1.00 95.31 93 LEU A O 1
ATOM 760 N N . HIS A 1 94 ? -26.446 2.360 29.029 1.00 95.12 94 HIS A N 1
ATOM 761 C CA . HIS A 1 94 ? -27.766 2.923 29.324 1.00 95.12 94 HIS A CA 1
ATOM 762 C C . HIS A 1 94 ? -28.730 1.879 29.898 1.00 95.12 94 HIS A C 1
ATOM 764 O O . HIS A 1 94 ? -29.522 2.192 30.781 1.00 95.12 94 HIS A O 1
ATOM 770 N N . LYS A 1 95 ? -28.665 0.628 29.421 1.00 94.75 95 LYS A N 1
ATOM 771 C CA . LYS A 1 95 ? -29.484 -0.456 29.972 1.00 94.75 95 LYS A CA 1
ATOM 772 C C . LYS A 1 95 ? -29.121 -0.743 31.431 1.00 94.75 95 LYS A C 1
ATOM 774 O O . LYS A 1 95 ? -30.012 -0.837 32.262 1.00 94.75 95 LYS A O 1
ATOM 779 N N . ARG A 1 96 ? -27.825 -0.818 31.757 1.00 94.00 96 ARG A N 1
ATOM 780 C CA . ARG A 1 96 ? -27.362 -1.011 33.139 1.00 94.00 96 ARG A CA 1
ATOM 781 C C . ARG A 1 96 ? -27.789 0.141 34.052 1.00 94.00 96 ARG A C 1
ATOM 783 O O . ARG A 1 96 ? -28.206 -0.109 35.177 1.00 94.00 96 ARG A O 1
ATOM 790 N N . GLU A 1 97 ? -27.661 1.380 33.588 1.00 94.19 97 GLU A N 1
ATOM 791 C CA . GLU A 1 97 ? -28.082 2.569 34.342 1.00 94.19 97 GLU A CA 1
ATOM 792 C C . GLU A 1 97 ? -29.587 2.548 34.610 1.00 94.19 97 GLU A C 1
ATOM 794 O O . GLU A 1 97 ? -30.016 2.778 35.739 1.00 94.19 97 GLU A O 1
ATOM 799 N N . TYR A 1 98 ? -30.376 2.201 33.592 1.00 93.50 98 TYR A N 1
ATOM 800 C CA . TYR A 1 98 ? -31.815 2.036 33.730 1.00 93.50 98 TYR A CA 1
ATOM 801 C C . TYR A 1 98 ? -32.168 0.938 34.742 1.00 93.50 98 TYR A C 1
ATOM 803 O O . TYR A 1 98 ? -32.928 1.198 35.672 1.00 93.50 98 TYR A O 1
ATOM 811 N N . ASP A 1 99 ? -31.576 -0.253 34.617 1.00 95.50 99 ASP A N 1
ATOM 812 C CA . ASP A 1 99 ? -31.821 -1.375 35.532 1.00 95.50 99 ASP A CA 1
ATOM 813 C C . ASP A 1 99 ? -31.438 -1.010 36.983 1.00 95.50 99 ASP A C 1
ATOM 815 O O . ASP A 1 99 ? -32.164 -1.327 37.926 1.00 95.50 99 ASP A O 1
ATOM 819 N N . SER A 1 100 ? -30.329 -0.284 37.175 1.00 95.12 100 SER A N 1
ATOM 820 C CA . SER A 1 100 ? -29.902 0.223 38.487 1.00 95.12 100 SER A CA 1
ATOM 821 C C . SER A 1 100 ? -30.912 1.204 39.082 1.00 95.12 100 SER A C 1
ATOM 823 O O . SER A 1 100 ? -31.265 1.090 40.255 1.00 95.12 100 SER A O 1
ATOM 825 N N . TRP A 1 101 ? -31.387 2.156 38.279 1.00 96.06 101 TRP A N 1
ATOM 826 C CA . TRP A 1 101 ? -32.363 3.158 38.704 1.00 96.06 101 TRP A CA 1
ATOM 827 C C . TRP A 1 101 ? -33.721 2.539 39.063 1.00 96.06 101 TRP A C 1
ATOM 829 O O . TRP A 1 101 ? -34.342 2.930 40.054 1.00 96.06 101 TRP A O 1
ATOM 839 N N . VAL A 1 102 ? -34.175 1.544 38.290 1.00 91.81 102 VAL A N 1
ATOM 840 C CA . VAL A 1 102 ? -35.401 0.791 38.597 1.00 91.81 102 VAL A CA 1
ATOM 841 C C . VAL A 1 102 ? -35.264 0.068 39.937 1.00 91.81 102 VAL A C 1
ATOM 843 O O . VAL A 1 102 ? -36.161 0.172 40.776 1.00 91.81 102 VAL A O 1
ATOM 846 N N . ASN A 1 103 ? -34.137 -0.610 40.165 1.00 92.62 103 ASN A N 1
ATOM 847 C CA . ASN A 1 103 ? -33.889 -1.323 41.417 1.00 92.62 103 ASN A CA 1
ATOM 848 C C . ASN A 1 103 ? -33.869 -0.381 42.629 1.00 92.62 103 ASN A C 1
ATOM 850 O O . ASN A 1 103 ? -34.442 -0.707 43.666 1.00 92.62 103 ASN A O 1
ATOM 854 N N . GLU A 1 104 ? -33.259 0.799 42.502 1.00 91.31 104 GLU A N 1
ATOM 855 C CA . GLU A 1 104 ? -33.225 1.799 43.573 1.00 91.31 104 GLU A CA 1
ATOM 856 C C . GLU A 1 104 ? -34.634 2.288 43.949 1.00 91.31 104 GLU A C 1
ATOM 858 O O . GLU A 1 104 ? -35.001 2.281 45.126 1.00 91.31 104 GLU A O 1
ATOM 863 N N . ARG A 1 105 ? -35.472 2.623 42.956 1.00 90.94 105 ARG A N 1
ATOM 864 C CA . ARG A 1 105 ? -36.877 2.997 43.203 1.00 90.94 105 ARG A CA 1
ATOM 865 C C . ARG A 1 105 ? -37.685 1.874 43.848 1.0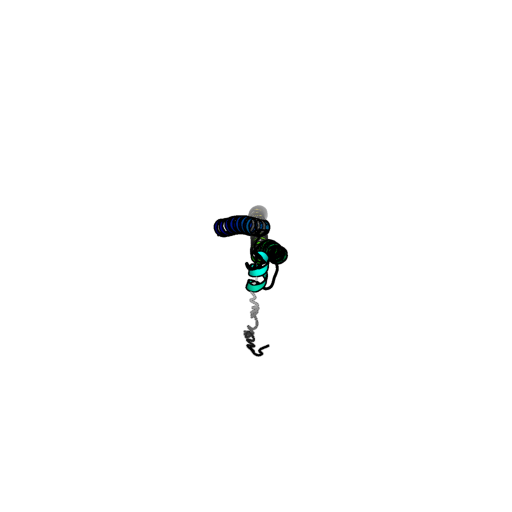0 90.94 105 ARG A C 1
ATOM 867 O O . ARG A 1 105 ? -38.538 2.131 44.702 1.00 90.94 105 ARG A O 1
ATOM 874 N N . GLN A 1 106 ? -37.457 0.634 43.425 1.00 88.44 106 GLN A N 1
ATOM 875 C CA . GLN A 1 106 ? -38.159 -0.516 43.982 1.00 88.44 106 GLN A CA 1
ATOM 876 C C . GLN A 1 106 ? -37.775 -0.760 45.449 1.00 88.44 106 GLN A C 1
ATOM 878 O O . GLN A 1 106 ? -38.646 -1.071 46.264 1.00 88.44 106 GLN A O 1
ATOM 883 N N . MET A 1 107 ? -36.502 -0.568 45.805 1.00 85.06 107 MET A N 1
ATOM 884 C CA . MET A 1 107 ? -36.059 -0.632 47.200 1.00 85.06 107 MET A CA 1
ATOM 885 C C . MET A 1 107 ? -36.711 0.466 48.049 1.00 85.06 107 MET A C 1
ATOM 887 O O . MET A 1 107 ? -37.327 0.149 49.065 1.00 85.06 107 MET A O 1
ATOM 891 N N . GLN A 1 108 ? -36.682 1.723 47.588 1.00 79.94 108 GLN A N 1
ATOM 892 C CA . GLN A 1 108 ? -37.287 2.857 48.305 1.00 79.94 108 GLN A CA 1
ATOM 893 C C . GLN A 1 108 ? -38.784 2.645 48.579 1.00 79.94 108 GLN A C 1
ATOM 895 O O . GLN A 1 108 ? -39.244 2.819 49.703 1.00 79.94 108 GLN A O 1
ATOM 900 N N . THR A 1 109 ? -39.544 2.194 47.577 1.00 76.50 109 THR A N 1
ATOM 901 C CA . THR A 1 109 ? -40.985 1.925 47.739 1.00 76.50 109 THR A CA 1
ATOM 902 C C . THR A 1 109 ? -41.292 0.729 48.642 1.00 76.50 109 THR A C 1
ATOM 904 O O . THR A 1 109 ? -42.378 0.671 49.217 1.00 76.50 109 THR A O 1
ATOM 907 N N . THR A 1 110 ? -40.372 -0.229 48.788 1.00 74.06 110 THR A N 1
ATOM 908 C CA . THR A 1 110 ? -40.551 -1.370 49.699 1.00 74.06 110 THR A CA 1
ATOM 909 C C . THR A 1 110 ? -40.295 -0.958 51.149 1.00 74.06 110 THR A C 1
ATOM 911 O O . THR A 1 110 ? -41.095 -1.299 52.017 1.00 74.06 110 THR A O 1
ATOM 914 N N . GLU A 1 111 ? -39.245 -0.176 51.411 1.00 71.69 111 GLU A N 1
ATOM 915 C CA . GLU A 1 111 ? -38.965 0.376 52.747 1.00 71.69 111 GLU A CA 1
ATOM 916 C C . GLU A 1 111 ? -40.064 1.349 53.204 1.00 71.69 111 GLU A C 1
ATOM 918 O O . GLU A 1 111 ? -40.630 1.177 54.285 1.00 71.69 111 GLU A O 1
ATOM 923 N N . GLU A 1 112 ? -40.462 2.298 52.348 1.00 73.88 112 GLU A N 1
ATOM 924 C CA . GLU A 1 112 ? -41.518 3.276 52.650 1.00 73.88 112 GLU A CA 1
ATOM 925 C C . GLU A 1 112 ? -42.870 2.603 52.949 1.00 73.88 112 GLU A C 1
ATOM 927 O O . GLU A 1 112 ? -43.590 3.003 53.870 1.00 73.88 112 GLU A O 1
ATOM 932 N N . LYS A 1 113 ? -43.214 1.530 52.218 1.00 71.25 113 LYS A N 1
ATOM 933 C CA . LYS A 1 113 ? -44.425 0.740 52.489 1.00 71.25 113 LYS A CA 1
ATOM 934 C C . LYS A 1 113 ? -44.371 0.010 53.827 1.00 71.25 113 LYS A C 1
ATOM 936 O O . LYS A 1 113 ? -45.408 -0.094 54.486 1.00 71.25 113 LYS A O 1
ATOM 941 N N . VAL A 1 114 ? -43.208 -0.500 54.234 1.00 69.94 114 VAL A N 1
ATOM 942 C CA . VAL A 1 114 ? -43.046 -1.172 55.533 1.00 69.94 114 VAL A CA 1
ATOM 943 C C . VAL A 1 114 ? -43.222 -0.173 56.674 1.00 69.94 114 VAL A C 1
ATOM 945 O O . VAL A 1 114 ? -43.925 -0.473 57.638 1.00 69.94 114 VAL A O 1
ATOM 948 N N . ASP A 1 115 ? -42.659 1.027 56.553 1.00 66.25 115 ASP A N 1
ATOM 949 C CA . ASP A 1 115 ? -42.759 2.035 57.610 1.00 66.25 115 ASP A CA 1
ATOM 950 C C . ASP A 1 115 ? -44.142 2.693 57.672 1.00 66.25 115 ASP A C 1
ATOM 952 O O . ASP A 1 115 ? -44.680 2.884 58.763 1.00 66.25 115 ASP A O 1
ATOM 956 N N . THR A 1 116 ? -44.794 2.915 56.527 1.00 68.81 116 THR A N 1
ATOM 957 C CA . THR A 1 116 ? -46.200 3.353 56.495 1.00 68.81 116 THR A CA 1
ATOM 958 C C . THR A 1 116 ? -47.121 2.304 57.121 1.00 68.81 116 THR A C 1
ATOM 960 O O . THR A 1 116 ? -48.002 2.648 57.906 1.00 68.81 116 THR A O 1
ATOM 963 N N . SER A 1 117 ? -46.894 1.015 56.844 1.00 64.12 117 SER A N 1
ATOM 964 C CA . SER A 1 117 ? -47.690 -0.070 57.438 1.00 64.12 117 SER A CA 1
ATOM 965 C C . SER A 1 117 ? -47.539 -0.127 58.961 1.00 64.12 117 SER A C 1
ATOM 967 O O . SER A 1 117 ? -48.530 -0.341 59.651 1.00 64.12 117 SER A O 1
ATOM 969 N N . LY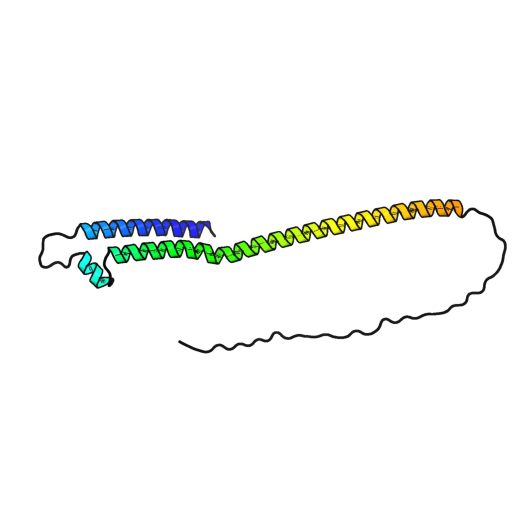S A 1 118 ? -46.339 0.136 59.502 1.00 64.38 118 LYS A N 1
ATOM 970 C CA . LYS A 1 118 ? -46.111 0.222 60.959 1.00 64.38 118 LYS A CA 1
ATOM 971 C C . LYS A 1 118 ? -46.813 1.420 61.606 1.00 64.38 118 LYS A C 1
ATOM 973 O O . LYS A 1 118 ? -47.329 1.294 62.712 1.00 64.38 118 LYS A O 1
ATOM 978 N N . VAL A 1 119 ? -46.828 2.582 60.947 1.00 58.50 119 VAL A N 1
ATOM 979 C CA . VAL A 1 119 ? -47.509 3.785 61.465 1.00 58.50 119 VAL A CA 1
ATOM 980 C C . VAL A 1 119 ? -49.029 3.605 61.445 1.00 58.50 119 VAL A C 1
ATOM 982 O O . VAL A 1 119 ? -49.701 3.977 62.406 1.00 58.50 119 VAL A O 1
ATOM 985 N N . LEU A 1 120 ? -49.568 2.991 60.386 1.00 59.75 120 LEU A N 1
ATOM 986 C CA . LEU A 1 120 ? -50.997 2.701 60.285 1.00 59.75 120 LEU A CA 1
ATOM 987 C C . LEU A 1 120 ? -51.449 1.648 61.308 1.00 59.75 120 LEU A C 1
ATOM 989 O O . LEU A 1 120 ? -52.495 1.845 61.920 1.00 59.75 120 LEU A O 1
ATOM 993 N N . ASP A 1 121 ? -50.656 0.601 61.557 1.00 55.94 121 ASP A N 1
ATOM 994 C CA . ASP A 1 121 ? -50.942 -0.443 62.559 1.00 55.94 121 ASP A CA 1
ATOM 995 C C . ASP A 1 121 ? -51.046 0.127 63.987 1.00 55.94 121 ASP A C 1
ATOM 997 O O . ASP A 1 121 ? -51.975 -0.188 64.726 1.00 55.94 121 ASP A O 1
ATOM 1001 N N . ALA A 1 122 ? -50.169 1.071 64.349 1.00 58.28 122 ALA A N 1
ATOM 1002 C CA . ALA A 1 122 ? -50.240 1.761 65.639 1.00 58.28 122 ALA A CA 1
ATOM 1003 C C . ALA A 1 122 ? -51.452 2.709 65.761 1.00 58.28 122 ALA A C 1
ATOM 1005 O O . ALA A 1 122 ? -51.958 2.919 66.863 1.00 58.28 122 ALA A O 1
ATOM 1006 N N . SER A 1 123 ? -51.926 3.280 64.646 1.00 58.03 123 SER A N 1
ATOM 1007 C CA . SER A 1 123 ? -53.129 4.130 64.607 1.00 58.03 123 SER A CA 1
ATOM 1008 C C . SER A 1 123 ? -54.445 3.346 64.480 1.00 58.03 123 SER A C 1
ATOM 1010 O O . SER A 1 123 ? -55.507 3.892 64.760 1.00 58.03 123 SER A O 1
ATOM 1012 N N . LEU A 1 124 ? -54.385 2.059 64.110 1.00 57.22 124 LEU A N 1
ATOM 1013 C CA . LEU A 1 124 ? -55.521 1.126 64.063 1.00 57.22 124 LEU A CA 1
ATOM 1014 C C . LEU A 1 124 ? -55.785 0.476 65.439 1.00 57.22 124 LEU A C 1
ATOM 1016 O O . LEU A 1 124 ? -56.385 -0.591 65.539 1.00 57.22 124 LEU A O 1
ATOM 1020 N N . VAL A 1 125 ? -55.347 1.113 66.525 1.00 55.66 125 VAL A N 1
ATOM 1021 C CA . VAL A 1 125 ? -55.740 0.774 67.897 1.00 55.66 125 VAL A CA 1
ATOM 1022 C C . VAL A 1 125 ? -56.609 1.908 68.438 1.00 55.66 125 VAL A C 1
ATOM 1024 O O . VAL A 1 125 ? -56.263 2.574 69.405 1.00 55.66 125 VAL A O 1
ATOM 1027 N N . GLU A 1 126 ? -57.764 2.142 67.817 1.00 51.09 126 GLU A N 1
ATOM 1028 C CA . GLU A 1 126 ? -58.846 2.888 68.461 1.00 51.09 126 GLU A CA 1
ATOM 1029 C C . GLU A 1 126 ? -60.164 2.117 68.377 1.00 51.09 126 GLU A C 1
ATOM 1031 O O . GLU A 1 126 ? -60.832 2.052 67.350 1.00 51.09 126 GLU A O 1
ATOM 1036 N N . THR A 1 127 ? -60.537 1.598 69.549 1.00 48.69 127 THR A N 1
ATOM 1037 C CA . THR A 1 127 ? -61.901 1.379 70.050 1.00 48.69 127 THR A CA 1
ATOM 1038 C C . THR A 1 127 ? -62.804 0.394 69.304 1.00 48.69 127 THR A C 1
ATOM 1040 O O . THR A 1 127 ? -63.254 0.606 68.183 1.00 48.69 127 THR A O 1
ATOM 1043 N N . GLU A 1 128 ? -63.162 -0.665 70.030 1.00 50.38 128 GLU A N 1
ATOM 1044 C CA . GLU A 1 128 ? -64.272 -1.571 69.748 1.00 50.38 128 GLU A CA 1
ATOM 1045 C C . GLU A 1 128 ? -65.559 -0.787 69.419 1.00 50.38 128 GLU A C 1
ATOM 1047 O O . GLU A 1 128 ? -66.256 -0.288 70.302 1.00 50.38 128 GLU A O 1
ATOM 1052 N N . SER A 1 129 ? -65.894 -0.681 68.133 1.00 46.97 129 SER A N 1
ATOM 1053 C CA . SER A 1 129 ? -67.192 -0.182 67.681 1.00 46.97 129 SER A CA 1
ATOM 1054 C C . SER A 1 129 ? -68.131 -1.367 67.488 1.00 46.97 129 SER A C 1
ATOM 1056 O O . SER A 1 129 ? -67.956 -2.220 66.615 1.00 46.97 129 SER A O 1
ATOM 1058 N N . SER A 1 130 ? -69.109 -1.448 68.381 1.00 55.31 130 SER A N 1
ATOM 1059 C CA . SER A 1 130 ? -70.111 -2.499 68.440 1.00 55.31 130 SER A CA 1
ATOM 1060 C C . SER A 1 130 ? -71.079 -2.428 67.254 1.00 55.31 130 SER A C 1
ATOM 1062 O O . SER A 1 130 ? -71.783 -1.448 67.059 1.00 55.31 130 SER A O 1
ATOM 1064 N N . GLY A 1 131 ? -71.143 -3.536 66.509 1.00 54.50 131 GLY A N 1
ATOM 1065 C CA . GLY A 1 131 ? -72.331 -4.046 65.823 1.00 54.50 131 GLY A CA 1
ATOM 1066 C C . GLY A 1 131 ? -72.979 -3.181 64.738 1.00 54.50 131 GLY A C 1
ATOM 1067 O O . GLY A 1 131 ? -73.707 -2.242 65.025 1.00 54.50 131 GLY A O 1
ATOM 1068 N N . THR A 1 132 ? -72.913 -3.642 63.486 1.00 45.66 132 THR A N 1
ATOM 1069 C CA . THR A 1 132 ? -74.094 -3.772 62.602 1.00 45.66 132 THR A CA 1
ATOM 1070 C C . THR A 1 132 ? -73.738 -4.571 61.342 1.00 45.66 132 THR A C 1
ATOM 1072 O O . THR A 1 132 ? -72.700 -4.363 60.726 1.00 45.66 132 THR A O 1
ATOM 1075 N N . LYS A 1 133 ? -74.605 -5.525 60.968 1.00 51.38 133 LYS A N 1
ATOM 1076 C CA . LYS A 1 133 ? -74.497 -6.339 59.745 1.00 51.38 133 LYS A CA 1
ATOM 1077 C C . LYS A 1 133 ? -74.785 -5.473 58.516 1.00 51.38 133 LYS A C 1
ATOM 1079 O O . LYS A 1 133 ? -75.927 -5.051 58.342 1.00 51.38 133 LYS A O 1
ATOM 1084 N N . SER A 1 134 ? -73.808 -5.281 57.637 1.00 52.41 134 SER A N 1
ATOM 1085 C CA . SER A 1 134 ? -74.036 -4.799 56.273 1.00 52.41 134 SER A CA 1
ATOM 1086 C C . SER A 1 134 ? -73.988 -5.974 55.292 1.00 52.41 134 SER A C 1
ATOM 1088 O O . SER A 1 134 ? -73.165 -6.879 55.382 1.00 52.41 134 SER A O 1
ATOM 1090 N N . LYS A 1 135 ? -74.994 -5.995 54.422 1.00 49.12 135 LYS A N 1
ATOM 1091 C CA . LYS A 1 135 ? -75.363 -7.050 53.480 1.00 49.12 135 LYS A CA 1
ATOM 1092 C C . LYS A 1 135 ? -74.549 -6.888 52.195 1.00 49.12 135 LYS A C 1
ATOM 1094 O O . LYS A 1 135 ? -74.600 -5.817 51.596 1.00 49.12 135 LYS A O 1
ATOM 1099 N N . GLU A 1 136 ? -73.841 -7.939 51.788 1.00 54.75 136 GLU A N 1
ATOM 1100 C CA . GLU A 1 136 ? -73.112 -8.016 50.516 1.00 54.75 136 GLU A CA 1
ATOM 1101 C C . GLU A 1 136 ? -74.062 -7.828 49.321 1.00 54.75 136 GLU A C 1
ATOM 1103 O O . GLU A 1 136 ? -75.160 -8.394 49.269 1.00 54.75 136 GLU A O 1
ATOM 1108 N N . GLN A 1 137 ? -73.632 -7.005 48.367 1.00 50.53 137 GLN A N 1
ATOM 1109 C CA . GLN A 1 137 ? -74.182 -6.903 47.019 1.00 50.53 137 GLN A CA 1
ATOM 1110 C C . GLN A 1 137 ? -73.006 -7.094 46.063 1.00 50.53 137 GLN A C 1
ATOM 1112 O O . GLN A 1 137 ? -72.140 -6.226 45.967 1.00 50.53 137 GLN A O 1
ATOM 1117 N N . ASP A 1 138 ? -72.986 -8.238 45.383 1.00 52.75 138 ASP A N 1
ATOM 1118 C CA . ASP A 1 138 ? -72.085 -8.504 44.270 1.00 52.75 138 ASP A CA 1
ATOM 1119 C C . ASP A 1 138 ? -72.621 -7.816 43.015 1.00 52.75 138 ASP A C 1
ATOM 1121 O O . ASP A 1 138 ? -73.676 -8.174 42.488 1.00 52.75 138 ASP A O 1
ATOM 1125 N N . THR A 1 139 ? -71.863 -6.860 42.488 1.00 44.12 139 THR A N 1
ATOM 1126 C CA . THR A 1 139 ? -72.000 -6.439 41.092 1.00 44.12 139 THR A CA 1
ATOM 1127 C C . THR A 1 139 ? -70.725 -6.779 40.349 1.00 44.12 139 THR A C 1
ATOM 1129 O O . THR A 1 139 ? -69.714 -6.087 40.426 1.00 44.12 139 THR A O 1
ATOM 1132 N N . SER A 1 140 ? -70.820 -7.884 39.620 1.00 64.38 140 SER A N 1
ATOM 1133 C CA . SER A 1 140 ? -69.929 -8.305 38.554 1.00 64.38 140 SER A CA 1
ATOM 1134 C C . SER A 1 140 ? -69.698 -7.195 37.527 1.00 64.38 140 SER A C 1
ATOM 1136 O O . SER A 1 140 ? -70.657 -6.655 36.972 1.00 64.38 140 SER A O 1
ATOM 1138 N N . SER A 1 141 ? -68.443 -6.970 37.154 1.00 62.62 141 SER A N 1
ATOM 1139 C CA . SER A 1 141 ? -68.099 -6.407 35.849 1.00 62.62 141 SER A CA 1
ATOM 1140 C C . SER A 1 141 ? -67.000 -7.258 35.224 1.00 62.62 141 SER A C 1
ATOM 1142 O O . SER A 1 141 ? -65.822 -7.136 35.545 1.00 62.62 141 SER A O 1
ATOM 1144 N N . ASN A 1 142 ? -67.437 -8.162 34.352 1.00 63.19 142 ASN A N 1
ATOM 1145 C CA . ASN A 1 142 ? -66.612 -8.931 33.435 1.00 63.19 142 ASN A CA 1
ATOM 1146 C C . ASN A 1 142 ? -6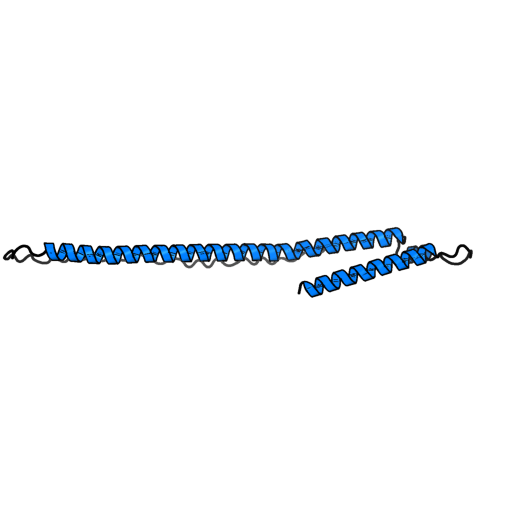6.155 -7.975 32.319 1.00 63.19 142 ASN A C 1
ATOM 1148 O O . ASN A 1 142 ? -66.987 -7.551 31.518 1.00 63.19 142 ASN A O 1
ATOM 1152 N N . SER A 1 143 ? -64.881 -7.577 32.278 1.00 61.59 143 SER A N 1
ATOM 1153 C CA . SER A 1 143 ? -64.344 -6.754 31.185 1.00 61.59 143 SER A CA 1
ATOM 1154 C C . SER A 1 143 ? -63.420 -7.603 30.318 1.00 61.59 143 SER A C 1
ATOM 1156 O O . SER A 1 143 ? -62.251 -7.804 30.647 1.00 61.59 143 SER A O 1
ATOM 1158 N N . GLY A 1 144 ? -63.989 -8.140 29.238 1.00 52.66 144 GLY A N 1
ATOM 1159 C CA . GLY A 1 144 ? -63.266 -8.890 28.222 1.00 52.66 144 GLY A CA 1
ATOM 1160 C C . GLY A 1 144 ? -62.265 -8.018 27.468 1.00 52.66 144 GLY A C 1
ATOM 1161 O O . GLY A 1 144 ? -62.524 -6.855 27.164 1.00 52.66 144 GLY A O 1
ATOM 1162 N N . ASN A 1 145 ? -61.115 -8.606 27.174 1.00 55.25 145 ASN A N 1
ATOM 1163 C CA . ASN A 1 145 ? -60.113 -8.080 26.269 1.00 55.25 145 ASN A CA 1
ATOM 1164 C C . ASN A 1 145 ? -60.378 -8.597 24.847 1.00 55.25 145 ASN A C 1
ATOM 1166 O O . ASN A 1 145 ? -60.466 -9.798 24.595 1.00 55.25 145 ASN A O 1
ATOM 1170 N N . ASP A 1 146 ? -60.557 -7.608 23.975 1.00 60.31 146 ASP A N 1
ATOM 1171 C CA . ASP A 1 146 ? -60.963 -7.632 22.574 1.00 60.31 146 ASP A CA 1
ATOM 1172 C C . ASP A 1 146 ? -59.796 -7.985 21.623 1.00 60.31 146 ASP A C 1
ATOM 1174 O O . ASP A 1 146 ? -58.626 -7.973 22.002 1.00 60.31 146 ASP A O 1
ATOM 1178 N N . ALA A 1 147 ? -60.179 -8.341 20.402 1.00 54.47 147 ALA A N 1
ATOM 1179 C CA . ALA A 1 147 ? -59.576 -9.209 19.403 1.00 54.47 147 ALA A CA 1
ATOM 1180 C C . ALA A 1 147 ? -58.094 -9.028 19.013 1.00 54.47 147 ALA A C 1
ATOM 1182 O O . ALA A 1 147 ? -57.559 -7.938 18.823 1.00 54.47 147 ALA A O 1
ATOM 1183 N N . HIS A 1 148 ? -57.496 -10.193 18.750 1.00 67.94 148 HIS A N 1
ATOM 1184 C CA . HIS A 1 148 ? -56.291 -10.434 17.959 1.00 67.94 148 HIS A CA 1
ATOM 1185 C C . HIS A 1 148 ? -56.575 -10.254 16.452 1.00 67.94 148 HIS A C 1
ATOM 1187 O O . HIS A 1 148 ? -57.463 -10.926 15.932 1.00 67.94 148 HIS A O 1
ATOM 1193 N N . ALA A 1 149 ? -55.783 -9.426 15.761 1.00 57.94 149 ALA A N 1
ATOM 1194 C CA . ALA A 1 149 ? -55.574 -9.377 14.300 1.00 57.94 149 ALA A CA 1
ATOM 1195 C C . ALA A 1 149 ? -54.417 -8.376 14.033 1.00 57.94 149 ALA A C 1
ATOM 1197 O O . ALA A 1 149 ? -54.322 -7.380 14.741 1.00 57.94 149 ALA A O 1
ATOM 1198 N N . ASP A 1 150 ? -53.461 -8.527 13.118 1.00 61.50 150 ASP A N 1
ATOM 1199 C CA . ASP A 1 150 ? -53.319 -9.433 11.986 1.00 61.50 150 ASP A CA 1
ATOM 1200 C C . ASP A 1 150 ? -51.838 -9.746 11.729 1.00 61.50 150 ASP A C 1
ATOM 1202 O O . ASP A 1 150 ? -50.953 -8.887 11.796 1.00 61.50 150 ASP A O 1
ATOM 1206 N N . ASP A 1 151 ? -51.613 -11.003 11.372 1.00 61.16 151 ASP A N 1
ATOM 1207 C CA . ASP A 1 151 ? -50.413 -11.546 10.756 1.00 61.16 151 ASP A CA 1
ATOM 1208 C C . ASP A 1 151 ? -50.264 -10.950 9.345 1.00 61.16 151 ASP A C 1
ATOM 1210 O O . ASP A 1 151 ? -50.990 -11.318 8.423 1.00 61.16 151 ASP A O 1
ATOM 1214 N N . THR A 1 152 ? -49.357 -9.983 9.161 1.00 59.78 152 THR A N 1
ATOM 1215 C CA . THR A 1 152 ? -49.036 -9.464 7.820 1.00 59.78 152 THR A CA 1
ATOM 1216 C C . THR A 1 152 ? -47.632 -9.894 7.418 1.00 59.78 152 THR A C 1
ATOM 1218 O O . THR A 1 152 ? -46.630 -9.237 7.699 1.00 59.78 152 THR A O 1
ATOM 1221 N N . ASN A 1 153 ? -47.582 -11.027 6.725 1.00 64.31 153 ASN A N 1
ATOM 1222 C CA . ASN A 1 153 ? -46.410 -11.573 6.059 1.00 64.31 153 ASN A CA 1
ATOM 1223 C C . ASN A 1 153 ? -46.048 -10.713 4.829 1.00 64.31 153 ASN A C 1
ATOM 1225 O O . ASN A 1 153 ? -46.548 -10.943 3.725 1.00 64.31 153 ASN A O 1
ATOM 1229 N N . ILE A 1 154 ? -45.199 -9.694 5.005 1.00 60.69 154 ILE A N 1
ATOM 1230 C CA . ILE A 1 154 ? -44.688 -8.890 3.883 1.00 60.69 154 ILE A CA 1
ATOM 1231 C C . ILE A 1 154 ? -43.418 -9.545 3.328 1.00 60.69 154 ILE A C 1
ATOM 1233 O O . ILE A 1 154 ? -42.290 -9.306 3.752 1.00 60.69 154 ILE A O 1
ATOM 1237 N N . ARG A 1 155 ? -43.687 -10.410 2.354 1.00 66.25 155 ARG A N 1
ATOM 1238 C CA . ARG A 1 155 ? -42.821 -11.029 1.346 1.00 66.25 155 ARG A CA 1
ATOM 1239 C C . ARG A 1 155 ? -41.695 -10.093 0.842 1.00 66.25 155 ARG A C 1
ATOM 1241 O O . ARG A 1 155 ? -42.009 -9.007 0.358 1.00 66.25 155 ARG A O 1
ATOM 1248 N N . PRO A 1 156 ? -40.407 -10.497 0.869 1.00 57.75 156 PRO A N 1
ATOM 1249 C CA . PRO A 1 156 ? -39.357 -9.771 0.160 1.00 57.75 156 PRO A CA 1
ATOM 1250 C C . PRO A 1 156 ? -39.533 -9.949 -1.354 1.00 57.75 156 PRO A C 1
ATOM 1252 O O . PRO A 1 156 ? -39.685 -11.066 -1.854 1.00 57.75 156 PRO A O 1
ATOM 1255 N N . ILE A 1 157 ? -39.543 -8.827 -2.071 1.00 58.66 157 ILE A N 1
ATOM 1256 C CA . ILE A 1 157 ? -39.584 -8.766 -3.532 1.00 58.66 157 ILE A CA 1
ATOM 1257 C C . ILE A 1 157 ? -38.160 -9.040 -4.018 1.00 58.66 157 ILE A C 1
ATOM 1259 O O . ILE A 1 157 ? -37.316 -8.148 -4.047 1.00 58.66 157 ILE A O 1
ATOM 1263 N N . TYR A 1 158 ? -37.873 -10.304 -4.322 1.00 60.03 158 TYR A N 1
ATOM 1264 C CA . TYR A 1 158 ? -36.827 -10.616 -5.285 1.00 60.03 158 TYR A CA 1
ATOM 1265 C C . TYR A 1 158 ? -37.321 -10.145 -6.649 1.00 60.03 158 TYR A C 1
ATOM 1267 O O . TYR A 1 158 ? -38.227 -10.769 -7.194 1.00 60.03 158 TYR A O 1
ATOM 1275 N N . ASP A 1 159 ? -36.705 -9.095 -7.182 1.00 55.50 159 ASP A N 1
ATOM 1276 C CA . ASP A 1 159 ? -36.620 -8.899 -8.625 1.00 55.50 159 ASP A CA 1
ATOM 1277 C C . ASP A 1 159 ? -35.155 -9.125 -9.014 1.00 55.50 159 ASP A C 1
ATOM 1279 O O . ASP A 1 159 ? -34.291 -8.255 -8.899 1.00 55.50 159 ASP A O 1
ATOM 1283 N N . GLU A 1 160 ? -34.873 -10.371 -9.391 1.00 61.72 160 GLU A N 1
ATOM 1284 C CA . GLU A 1 160 ? -33.751 -10.711 -10.255 1.00 61.72 160 GLU A CA 1
ATOM 1285 C C . GLU A 1 160 ? -34.095 -10.242 -11.674 1.00 61.72 160 GLU A C 1
ATOM 1287 O O . GLU A 1 160 ? -34.993 -10.792 -12.304 1.00 61.72 160 GLU A O 1
ATOM 1292 N N . GLU A 1 161 ? -33.340 -9.290 -12.214 1.00 64.56 161 GLU A N 1
ATOM 1293 C CA . GLU A 1 161 ? -33.135 -9.191 -13.662 1.00 64.56 161 GLU A CA 1
ATOM 1294 C C . GLU A 1 161 ? -31.641 -8.980 -13.941 1.00 64.56 161 GLU A C 1
ATOM 1296 O O . GLU A 1 161 ? -31.098 -7.909 -13.662 1.00 64.56 161 GLU A O 1
ATOM 1301 N N . PRO A 1 162 ? -30.942 -9.984 -14.497 1.00 58.75 162 PRO A N 1
ATOM 1302 C CA . PRO A 1 162 ? -29.649 -9.792 -15.123 1.00 58.75 162 PRO A CA 1
ATOM 1303 C C . PRO A 1 162 ? -29.854 -9.735 -16.635 1.00 58.75 162 PRO A C 1
ATOM 1305 O O . PRO A 1 162 ? -30.193 -10.763 -17.194 1.00 58.75 162 PRO A O 1
ATOM 1308 N N . MET A 1 163 ? -29.624 -8.598 -17.299 1.00 58.22 163 MET A N 1
ATOM 1309 C CA . MET A 1 163 ? -29.214 -8.538 -18.716 1.00 58.22 163 MET A CA 1
ATOM 1310 C C . MET A 1 163 ? -28.799 -7.112 -19.099 1.00 58.22 163 MET A C 1
ATOM 1312 O O . MET A 1 163 ? -29.634 -6.215 -19.150 1.00 58.22 163 MET A O 1
ATOM 1316 N N . ALA A 1 164 ? -27.523 -6.918 -19.435 1.00 54.22 164 ALA A N 1
ATOM 1317 C CA . ALA A 1 164 ? -27.115 -6.656 -20.818 1.00 54.22 164 ALA A CA 1
ATOM 1318 C C . ALA A 1 164 ? -25.604 -6.397 -20.889 1.00 54.22 164 ALA A C 1
ATOM 1320 O O . ALA A 1 164 ? -25.066 -5.542 -20.186 1.00 54.22 164 ALA A O 1
ATOM 1321 N N . ASP A 1 165 ? -24.963 -7.151 -21.775 1.00 53.03 165 ASP A N 1
ATOM 1322 C CA . ASP A 1 165 ? -23.614 -6.928 -22.271 1.00 53.03 165 ASP A CA 1
ATOM 1323 C C . ASP A 1 165 ? -23.430 -5.507 -22.825 1.00 53.03 165 ASP A C 1
ATOM 1325 O O . ASP A 1 165 ? -24.265 -5.014 -23.591 1.00 53.03 165 ASP A O 1
ATOM 1329 N N . CYS A 1 166 ? -22.287 -4.907 -22.490 1.00 50.25 166 CYS A N 1
ATOM 1330 C CA . CYS A 1 166 ? -21.500 -4.044 -23.371 1.00 50.25 166 CYS A CA 1
ATOM 1331 C C . CYS A 1 166 ? -20.061 -3.963 -22.844 1.00 50.25 166 CYS A C 1
ATOM 1333 O O . CYS A 1 166 ? -19.888 -3.533 -21.681 1.00 50.25 166 CYS A O 1
#

Organism: Tanacetum cinerariifolium (NCBI:txid118510)

pLDDT: mean 72.31, std 15.5, range [44.12, 96.06]

Secondary structure (DSSP, 8-state):
-HHHHHHHHHHHHHHHHHHHHHHHHHHHT--TT-TT---HHHHHHHHHSS-HHHHHHHHHHHHHHHHHHHHHHHHHHHHHHHHHHHHHHHHHHHHHHHHHHHHHHHHHHHHHHHHHHHHHHHHS---------PPP-------PPPPP------------------

Radius of gyration: 42.69 Å; chains: 1; bounding box: 105×18×107 Å

Sequence (166 aa):
MQQIQDKAKKNCMVYFRKLHSHLKLLSNNELKGTQTKCGFKRAFAILFGQDVETFTGTMFLNMDQQENQLDNEEFQEIGYMVAIKKSIDKRALHKREYDSWVNERQMQTTEEKVDTSKVLDASLVETESSGTKSKEQDTSSNSGNDAHADDTNIRPIYDEEPMADC